Protein AF-A0A535HDV4-F1 (afdb_monomer_lite)

Secondary structure (DSSP, 8-state):
---------------------------------S------TT-S---TT--SSPPPHHHHHHHHHT-PPPPPP-EE-TTT--EE-TTS--TTT-EETTEE-S---------

Radius of gyration: 36.25 Å; chains: 1; bounding box: 89×73×65 Å

pLDDT: mean 71.4, std 19.45, range [38.97, 97.19]

Foldseek 3Di:
DDDDDDDDDDDDDDDDDDDDDDDDDDDDDPDDDPDDPVPPPPDDPPPPPDDPDDDDPVVVCVVCVPVDDDDADWDQDPPPRDTDHPPDQDPVQCDDPRDRNDPPDPPDDDD

Sequence (111 aa):
MSAPANGQRRVGSALATRKATKTATCHVGSIIPPARIIETPYEENALAGQPKKRIPRAAQGERRSHLALRAMNLVPCPQCKNPKPPHQACPHCGMFRGRQVIPIKATRTPA

Structure (mmCIF, N/CA/C/O backbone):
data_AF-A0A535HDV4-F1
#
_entry.id   AF-A0A535HDV4-F1
#
loop_
_atom_site.group_PDB
_atom_site.id
_atom_site.type_symbol
_atom_site.label_atom_id
_atom_site.label_alt_id
_atom_site.label_comp_id
_atom_site.label_asym_id
_atom_site.label_entity_id
_atom_site.label_seq_id
_atom_site.pdbx_PDB_ins_code
_atom_site.Cartn_x
_atom_site.Cartn_y
_atom_site.Cartn_z
_atom_site.occupancy
_atom_site.B_iso_or_equiv
_atom_site.auth_seq_id
_atom_site.auth_comp_id
_atom_site.auth_asym_id
_atom_site.auth_atom_id
_atom_site.pdbx_PDB_model_num
ATOM 1 N N . MET A 1 1 ? 15.385 -30.144 -15.151 1.00 53.88 1 MET A N 1
ATOM 2 C CA . MET A 1 1 ? 16.687 -30.197 -15.845 1.00 53.88 1 MET A CA 1
ATOM 3 C C . MET A 1 1 ? 16.483 -29.704 -17.271 1.00 53.88 1 MET A C 1
ATOM 5 O O . MET A 1 1 ? 16.057 -30.495 -18.095 1.00 53.88 1 MET A O 1
ATOM 9 N N . SER A 1 2 ? 16.725 -28.416 -17.540 1.00 50.06 2 SER A N 1
ATOM 10 C CA . SER A 1 2 ? 16.756 -27.845 -18.900 1.00 50.06 2 SER A CA 1
ATOM 11 C C . SER A 1 2 ? 17.744 -26.675 -18.900 1.00 50.06 2 SER A C 1
ATOM 13 O O . SER A 1 2 ? 17.624 -25.770 -18.078 1.00 50.06 2 SER A O 1
ATOM 15 N N . ALA A 1 3 ? 18.771 -26.763 -19.743 1.00 55.56 3 ALA A N 1
ATOM 16 C CA . ALA A 1 3 ? 19.976 -25.932 -19.733 1.00 55.56 3 ALA A CA 1
ATOM 17 C C . ALA A 1 3 ? 19.767 -24.489 -20.255 1.00 55.56 3 ALA A C 1
ATOM 19 O O . ALA A 1 3 ? 18.878 -24.266 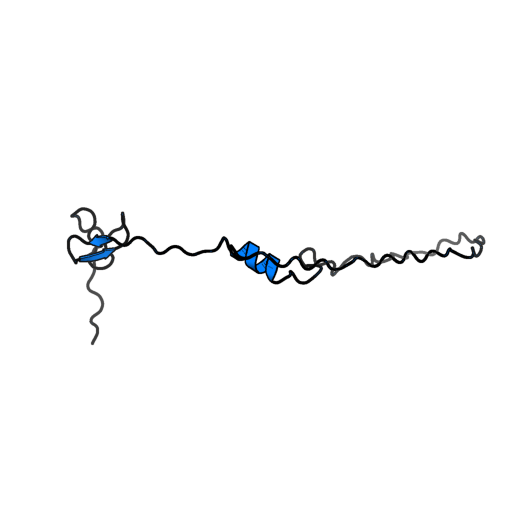-21.078 1.00 55.56 3 ALA A O 1
ATOM 20 N N . PRO A 1 4 ? 20.614 -23.514 -19.858 1.00 52.66 4 PRO A N 1
ATOM 21 C CA . PRO A 1 4 ? 20.658 -22.187 -20.469 1.00 52.66 4 PRO A CA 1
ATOM 22 C C . PRO A 1 4 ? 21.541 -22.161 -21.731 1.00 52.66 4 PRO A C 1
ATOM 24 O O . PRO A 1 4 ? 22.708 -22.554 -21.705 1.00 52.66 4 PRO A O 1
ATOM 27 N N . ALA A 1 5 ? 21.002 -21.641 -22.837 1.00 55.72 5 ALA A N 1
ATOM 28 C CA . ALA A 1 5 ? 21.756 -21.395 -24.063 1.00 55.72 5 ALA A CA 1
ATOM 29 C C . ALA A 1 5 ? 22.651 -20.148 -23.914 1.00 55.72 5 ALA A C 1
ATOM 31 O O . ALA A 1 5 ? 22.187 -19.008 -23.893 1.00 55.72 5 ALA A O 1
ATOM 32 N N . ASN A 1 6 ? 23.953 -20.401 -23.808 1.00 58.62 6 ASN A N 1
ATOM 33 C CA . ASN A 1 6 ? 25.044 -19.434 -23.844 1.00 58.62 6 ASN A CA 1
ATOM 34 C C . ASN A 1 6 ? 25.248 -18.914 -25.281 1.00 58.62 6 ASN A C 1
ATOM 36 O O . ASN A 1 6 ? 25.602 -19.678 -26.175 1.00 58.62 6 ASN A O 1
ATOM 40 N N . GLY A 1 7 ? 25.028 -17.616 -25.504 1.00 43.78 7 GLY A N 1
ATOM 41 C CA . GLY A 1 7 ? 25.205 -16.946 -26.796 1.00 43.78 7 GLY A CA 1
ATOM 42 C C . GLY A 1 7 ? 26.396 -15.992 -26.786 1.00 43.78 7 GLY A C 1
ATOM 43 O O . GLY A 1 7 ? 26.222 -14.775 -26.733 1.00 43.78 7 GLY A O 1
ATOM 44 N N . GLN A 1 8 ? 27.605 -16.548 -26.837 1.00 58.16 8 GLN A N 1
ATOM 45 C CA . GLN A 1 8 ? 28.859 -15.813 -27.009 1.00 58.16 8 GLN A CA 1
ATOM 46 C C . GLN A 1 8 ? 28.838 -15.012 -28.324 1.00 58.16 8 GLN A C 1
ATOM 48 O O . GLN A 1 8 ? 28.702 -15.593 -29.403 1.00 58.16 8 GLN A O 1
ATOM 53 N N . ARG A 1 9 ? 29.026 -13.684 -28.270 1.00 49.47 9 ARG A N 1
ATOM 54 C CA . ARG A 1 9 ? 29.321 -12.872 -29.465 1.00 49.47 9 ARG A CA 1
ATOM 55 C C . ARG A 1 9 ? 30.733 -12.295 -29.396 1.00 49.47 9 ARG A C 1
ATOM 57 O O . ARG A 1 9 ? 31.106 -11.615 -28.448 1.00 49.47 9 ARG A O 1
ATOM 64 N N . ARG A 1 10 ? 31.489 -12.656 -30.431 1.00 49.94 10 ARG A N 1
ATOM 65 C CA . ARG A 1 10 ? 32.926 -12.489 -30.651 1.00 49.94 10 ARG A CA 1
ATOM 66 C C . ARG A 1 10 ? 33.317 -11.010 -30.752 1.00 49.94 10 ARG A C 1
ATOM 68 O O . ARG A 1 10 ? 32.665 -10.251 -31.464 1.00 49.94 10 ARG A O 1
ATOM 75 N N . VAL A 1 11 ? 34.405 -10.629 -30.087 1.00 47.38 11 VAL A N 1
ATOM 76 C CA . VAL A 1 11 ? 35.087 -9.343 -30.286 1.00 47.38 11 VAL A CA 1
ATOM 77 C C . VAL A 1 11 ? 35.968 -9.433 -31.534 1.00 47.38 11 VAL A C 1
ATOM 79 O O . VAL A 1 11 ? 36.884 -10.247 -31.598 1.00 47.38 11 VAL A O 1
ATOM 82 N N . GLY A 1 12 ? 35.663 -8.626 -32.548 1.00 42.97 12 GLY A N 1
ATOM 83 C CA . GLY A 1 12 ? 36.524 -8.434 -33.712 1.00 42.97 12 GLY A CA 1
ATOM 84 C C . GLY A 1 12 ? 37.563 -7.361 -33.410 1.00 42.97 12 GLY A C 1
ATOM 85 O O . GLY A 1 12 ? 37.232 -6.182 -33.320 1.00 42.97 12 GLY A O 1
ATOM 86 N N . SER A 1 13 ? 38.809 -7.785 -33.229 1.00 54.28 13 SER A N 1
ATOM 87 C CA . SER A 1 13 ? 39.998 -6.945 -33.138 1.00 54.28 13 SER A CA 1
ATOM 88 C C . SER A 1 13 ? 40.408 -6.437 -34.521 1.00 54.28 13 SER A C 1
ATOM 90 O O . SER A 1 13 ? 40.718 -7.241 -35.399 1.00 54.28 13 SER A O 1
ATOM 92 N N . ALA A 1 14 ? 40.506 -5.123 -34.698 1.00 50.59 14 ALA A N 1
ATOM 93 C CA . ALA A 1 14 ? 41.284 -4.538 -35.784 1.00 50.59 14 ALA A CA 1
ATOM 94 C C . ALA A 1 14 ? 42.026 -3.303 -35.261 1.00 50.59 14 ALA A C 1
ATOM 96 O O . ALA A 1 14 ? 41.518 -2.184 -35.274 1.00 50.59 14 ALA A O 1
ATOM 97 N N . LEU A 1 15 ? 43.243 -3.537 -34.765 1.00 53.66 15 LEU A N 1
ATOM 98 C CA . LEU A 1 15 ? 44.270 -2.507 -34.658 1.00 53.66 15 LEU A CA 1
ATOM 99 C C . LEU A 1 15 ? 44.643 -2.087 -36.087 1.00 53.66 15 LEU A C 1
ATOM 101 O O . LEU A 1 15 ? 45.274 -2.855 -36.808 1.00 53.66 15 LEU A O 1
ATOM 105 N N . ALA A 1 16 ? 44.290 -0.868 -36.483 1.00 52.22 16 ALA A N 1
ATOM 106 C CA . ALA A 1 16 ? 44.886 -0.213 -37.640 1.00 52.22 16 ALA A CA 1
ATOM 107 C C . ALA A 1 16 ? 45.726 0.967 -37.147 1.00 52.22 16 ALA A C 1
ATOM 109 O O . ALA A 1 16 ? 45.235 2.053 -36.853 1.00 52.22 16 ALA A O 1
ATOM 110 N N . THR A 1 17 ? 47.021 0.704 -37.014 1.00 53.03 17 THR A N 1
ATOM 111 C CA . THR A 1 17 ? 48.078 1.701 -36.868 1.00 53.03 17 THR A CA 1
ATOM 112 C C . THR A 1 17 ? 48.331 2.395 -38.209 1.00 53.03 17 THR A C 1
ATOM 114 O O . THR A 1 17 ? 48.274 1.746 -39.255 1.00 53.03 17 THR A O 1
ATOM 117 N N . ARG A 1 18 ? 48.652 3.699 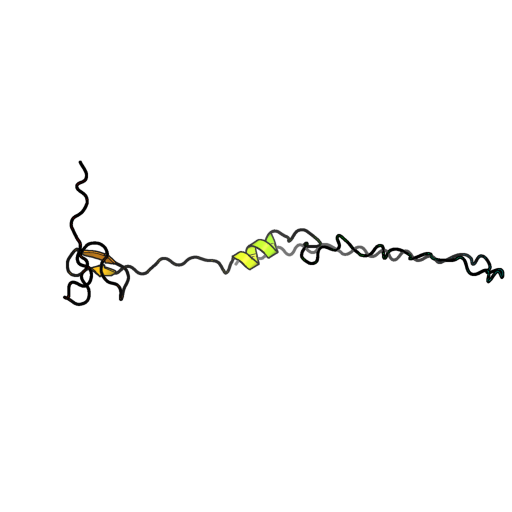-38.160 1.00 54.81 18 ARG A N 1
ATOM 118 C CA . ARG A 1 18 ? 49.632 4.445 -38.994 1.00 54.81 18 ARG A CA 1
ATOM 119 C C . ARG A 1 18 ? 49.430 5.949 -38.738 1.00 54.81 18 ARG A C 1
ATOM 121 O O . ARG A 1 18 ? 48.436 6.525 -39.144 1.00 54.81 18 ARG A O 1
ATOM 128 N N . LYS A 1 19 ? 50.178 6.510 -37.786 1.00 42.94 19 LYS A N 1
ATOM 129 C CA . LYS A 1 19 ? 51.436 7.268 -37.961 1.00 42.94 19 LYS A CA 1
ATOM 130 C C . LYS A 1 19 ? 51.262 8.645 -38.616 1.00 42.94 19 LYS A C 1
ATOM 132 O O . LYS A 1 19 ? 50.942 8.768 -39.789 1.00 42.94 19 LYS A O 1
ATOM 137 N N . ALA A 1 20 ? 51.578 9.638 -37.788 1.00 52.66 20 ALA A N 1
ATOM 138 C CA . ALA A 1 20 ? 51.818 11.038 -38.073 1.00 52.66 20 ALA A CA 1
ATOM 139 C C . ALA A 1 20 ? 52.742 11.285 -39.272 1.00 52.66 20 ALA A C 1
ATOM 141 O O . ALA A 1 20 ? 53.761 10.610 -39.434 1.00 52.66 20 ALA A O 1
ATOM 142 N N . THR A 1 21 ? 52.457 12.357 -40.009 1.00 51.41 21 THR A N 1
ATOM 143 C CA . THR A 1 21 ? 53.450 13.034 -40.839 1.00 51.41 21 THR A CA 1
ATOM 144 C C . THR A 1 21 ? 53.339 14.548 -40.687 1.00 51.41 21 THR A C 1
ATOM 146 O O . THR A 1 21 ? 52.350 15.140 -41.103 1.00 51.41 21 THR A O 1
ATOM 149 N N . LYS A 1 22 ? 54.446 15.116 -40.193 1.00 43.00 22 LYS A N 1
ATOM 150 C CA . LYS A 1 22 ? 55.057 16.392 -40.599 1.00 43.00 22 LYS A CA 1
ATOM 151 C C . LYS A 1 22 ? 54.542 17.685 -39.950 1.00 43.00 22 LYS A C 1
ATOM 153 O O . LYS A 1 22 ? 53.640 18.355 -40.427 1.00 43.00 22 LYS A O 1
ATOM 158 N N . THR A 1 23 ? 55.249 18.040 -38.876 1.00 51.47 23 THR A N 1
ATOM 159 C CA . THR A 1 23 ? 55.956 19.321 -38.683 1.00 51.47 23 THR A CA 1
ATOM 160 C C . THR A 1 23 ? 55.820 20.358 -39.806 1.00 51.47 23 THR A C 1
ATOM 162 O O . THR A 1 23 ? 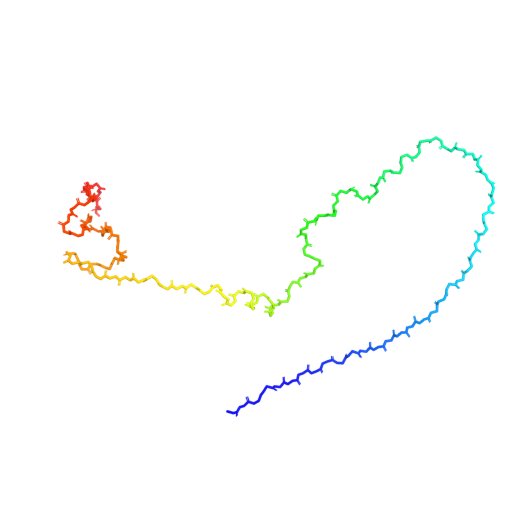56.345 20.151 -40.900 1.00 51.47 23 THR A O 1
ATOM 165 N N . ALA A 1 24 ? 55.266 21.521 -39.467 1.00 47.38 24 ALA A N 1
ATOM 166 C CA . ALA A 1 24 ? 55.521 22.782 -40.154 1.00 47.38 24 ALA A CA 1
ATOM 167 C C . ALA A 1 24 ? 55.858 23.850 -39.096 1.00 47.38 24 ALA A C 1
ATOM 169 O O . ALA A 1 24 ? 54.983 24.443 -38.477 1.00 47.38 24 ALA A O 1
ATOM 170 N N . THR A 1 25 ? 57.163 23.961 -38.832 1.00 51.81 25 THR A N 1
ATOM 171 C CA . THR A 1 25 ? 57.930 25.209 -38.649 1.00 51.81 25 THR A CA 1
ATOM 172 C C . THR A 1 25 ? 57.281 26.369 -37.888 1.00 51.81 25 THR A C 1
ATOM 174 O O . THR A 1 25 ? 56.488 27.138 -38.426 1.00 51.81 25 THR A O 1
ATOM 177 N N . CYS A 1 26 ? 57.774 26.567 -36.663 1.00 45.69 26 CYS A N 1
ATOM 178 C CA . CYS A 1 26 ? 57.756 27.833 -35.942 1.00 45.69 26 CYS A CA 1
ATOM 179 C C . CYS A 1 26 ? 58.638 28.864 -36.667 1.00 45.69 26 CYS A C 1
ATOM 181 O O . CYS A 1 26 ? 59.824 28.601 -36.856 1.00 45.69 26 CYS A O 1
ATOM 183 N N . HIS A 1 27 ? 58.114 30.056 -36.960 1.00 38.97 27 HIS A N 1
ATOM 184 C CA . HIS A 1 27 ? 58.939 31.241 -37.202 1.00 38.97 27 HIS A CA 1
ATOM 185 C C . HIS A 1 27 ? 58.393 32.446 -36.429 1.00 38.97 27 HIS A C 1
ATOM 187 O O . HIS A 1 27 ? 57.364 33.016 -36.765 1.00 38.97 27 HIS A O 1
ATOM 193 N N . VAL A 1 28 ? 59.105 32.734 -35.337 1.00 50.28 28 VAL A N 1
ATOM 194 C CA . VAL A 1 28 ? 59.519 34.048 -34.821 1.00 50.28 28 VAL A CA 1
ATOM 195 C C . VAL A 1 28 ? 58.569 35.219 -35.090 1.00 50.28 28 VAL A C 1
ATOM 197 O O . VAL A 1 28 ? 58.490 35.743 -36.195 1.00 50.28 28 VAL A O 1
ATOM 200 N N . GLY A 1 29 ? 57.928 35.696 -34.027 1.00 40.25 29 GLY A N 1
ATOM 201 C CA . GLY A 1 29 ? 57.102 36.894 -34.083 1.00 40.25 29 GLY A CA 1
ATOM 202 C C . GLY A 1 29 ? 56.364 37.131 -32.780 1.00 40.25 29 GLY A C 1
ATOM 203 O O . GLY A 1 29 ? 55.140 37.101 -32.739 1.00 40.25 29 GLY A O 1
ATOM 204 N N . SER A 1 30 ? 57.111 37.336 -31.698 1.00 52.66 30 SER A N 1
ATOM 205 C CA . SER A 1 30 ? 56.61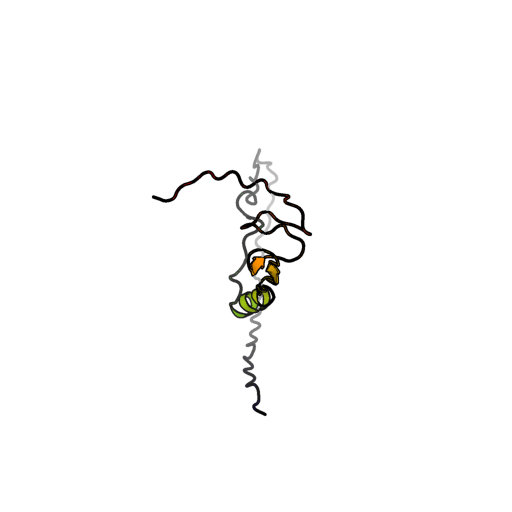1 37.963 -30.478 1.00 52.66 30 SER A CA 1
ATOM 206 C C . SER A 1 30 ? 56.201 39.405 -30.786 1.00 52.66 30 SER A C 1
ATOM 208 O O . SER A 1 30 ? 56.976 40.340 -30.610 1.00 52.66 30 SER A O 1
ATOM 210 N N . ILE A 1 31 ? 54.973 39.568 -31.266 1.00 49.38 31 ILE A N 1
ATOM 211 C CA . ILE A 1 31 ? 54.218 40.814 -31.209 1.00 49.38 31 ILE A CA 1
ATOM 212 C C . ILE A 1 31 ? 52.995 40.466 -30.382 1.00 49.38 31 ILE A C 1
ATOM 214 O O . ILE A 1 31 ? 52.148 39.705 -30.830 1.00 49.38 31 ILE A O 1
ATOM 218 N N . ILE A 1 32 ? 52.965 40.960 -29.149 1.00 48.41 32 ILE A N 1
ATOM 219 C CA . ILE A 1 32 ? 51.865 40.821 -28.195 1.00 48.41 32 ILE A CA 1
ATOM 220 C C . ILE A 1 32 ? 50.594 41.387 -28.856 1.00 48.41 32 ILE A C 1
ATOM 222 O O . ILE A 1 32 ? 50.521 42.606 -29.027 1.00 48.41 32 ILE A O 1
ATOM 226 N N . PRO A 1 33 ? 49.590 40.575 -29.244 1.00 48.75 33 PRO A N 1
ATOM 227 C CA . PRO A 1 33 ? 48.285 41.118 -29.577 1.00 48.75 33 PRO A CA 1
ATOM 228 C C . PRO A 1 33 ? 47.514 41.380 -28.267 1.00 48.75 33 PRO A C 1
ATOM 230 O O . PRO A 1 33 ? 47.477 40.508 -27.392 1.00 48.75 33 PRO A O 1
ATOM 233 N N . PRO A 1 34 ? 46.907 42.567 -28.099 1.00 52.09 34 PRO A N 1
ATOM 234 C CA . PRO A 1 34 ? 46.148 42.907 -26.905 1.00 52.09 34 PRO A CA 1
ATOM 235 C C . PRO A 1 34 ? 44.859 42.082 -26.842 1.00 52.09 34 PRO A C 1
ATOM 237 O O . PRO A 1 34 ? 44.186 41.889 -27.852 1.00 52.09 34 PRO A O 1
ATOM 240 N N . ALA A 1 35 ? 44.524 41.621 -25.635 1.00 52.59 35 ALA A N 1
ATOM 241 C CA . ALA A 1 35 ? 43.199 41.143 -25.247 1.00 52.59 35 ALA A CA 1
ATOM 242 C C . ALA A 1 35 ? 42.517 40.182 -26.243 1.00 52.59 35 ALA A C 1
ATOM 244 O O . ALA A 1 35 ? 41.498 40.497 -26.851 1.00 52.59 35 ALA A O 1
ATOM 245 N N . ARG A 1 36 ? 43.013 38.945 -26.326 1.00 47.09 36 ARG A N 1
ATOM 246 C CA . ARG A 1 36 ? 42.116 37.805 -26.546 1.00 47.09 36 ARG A CA 1
ATOM 247 C C . ARG A 1 36 ? 41.940 37.092 -25.222 1.00 47.09 36 ARG A C 1
ATOM 249 O O . ARG A 1 36 ? 42.667 36.162 -24.890 1.00 47.09 36 ARG A O 1
ATOM 256 N N . ILE A 1 37 ? 40.948 37.568 -24.478 1.00 51.38 37 ILE A N 1
ATOM 257 C CA . ILE A 1 37 ? 40.116 36.687 -23.671 1.00 51.38 37 ILE A CA 1
ATOM 258 C C . ILE A 1 37 ? 39.651 35.619 -24.662 1.00 51.38 37 ILE A C 1
ATOM 260 O O . ILE A 1 37 ? 38.789 35.867 -25.499 1.00 51.38 37 ILE A O 1
ATOM 264 N N . ILE A 1 38 ? 40.330 34.475 -24.678 1.00 48.88 38 ILE A N 1
ATOM 265 C CA . ILE A 1 38 ? 39.738 33.274 -25.239 1.00 48.88 38 ILE A CA 1
ATOM 266 C C . ILE A 1 38 ? 38.668 32.953 -24.211 1.00 48.88 38 ILE A C 1
ATOM 268 O O . ILE A 1 38 ? 38.970 32.411 -23.148 1.00 48.88 38 ILE A O 1
ATOM 272 N N . GLU A 1 39 ? 37.459 33.436 -24.485 1.00 56.59 39 GLU A N 1
ATOM 273 C CA . GLU A 1 39 ? 36.230 32.968 -23.869 1.00 56.59 39 GLU A CA 1
ATOM 274 C C . GLU A 1 39 ? 36.371 31.459 -23.756 1.00 56.59 39 GLU A C 1
ATOM 276 O O . GLU A 1 39 ? 36.552 30.761 -24.754 1.00 56.59 39 GLU A O 1
ATOM 281 N N . THR A 1 40 ? 36.443 30.978 -22.524 1.00 53.47 40 THR A N 1
ATOM 282 C CA . THR A 1 40 ? 36.466 29.563 -22.203 1.00 53.47 40 THR A CA 1
ATOM 283 C C . THR A 1 40 ? 35.337 28.896 -22.988 1.00 53.47 40 THR A C 1
ATOM 285 O O . THR A 1 40 ? 34.183 29.079 -22.603 1.00 53.47 40 THR A O 1
ATOM 288 N N . PRO A 1 41 ? 35.582 28.082 -24.036 1.00 61.75 41 PRO A N 1
ATOM 289 C CA . PRO A 1 41 ? 34.486 27.411 -24.731 1.00 61.75 41 PRO A CA 1
ATOM 290 C C . PRO A 1 41 ? 34.027 26.181 -23.928 1.00 61.75 41 PRO A C 1
ATOM 292 O O . PRO A 1 41 ? 33.581 25.181 -24.483 1.00 61.75 41 PRO A O 1
ATOM 295 N N . TYR A 1 42 ? 34.189 26.228 -22.604 1.00 63.69 42 TYR A N 1
ATOM 296 C CA . TYR A 1 42 ? 33.811 25.178 -21.674 1.00 63.69 42 TYR A CA 1
ATOM 297 C C . TYR A 1 42 ? 32.921 25.707 -20.541 1.00 63.69 42 TYR A C 1
ATOM 299 O O . TYR A 1 42 ? 32.912 25.174 -19.443 1.00 63.69 42 TYR A O 1
ATOM 307 N N . GLU A 1 43 ? 32.127 26.732 -20.813 1.00 63.50 43 GLU A N 1
ATOM 308 C CA . GLU A 1 43 ? 30.870 26.9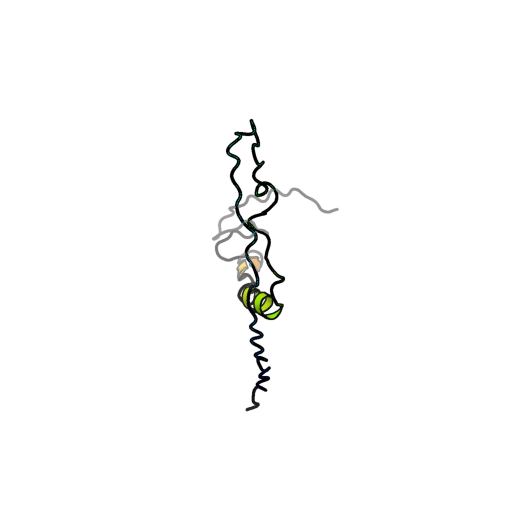74 -20.110 1.00 63.50 43 GLU A CA 1
ATOM 309 C C . GLU A 1 43 ? 29.859 27.206 -21.234 1.00 63.50 43 GLU A C 1
ATOM 311 O O . GLU A 1 43 ? 30.082 28.035 -22.100 1.00 63.50 43 GLU A O 1
ATOM 316 N N . GLU A 1 44 ? 28.852 26.365 -21.454 1.00 64.19 44 GLU A N 1
ATOM 317 C CA . GLU A 1 44 ? 27.633 26.497 -20.660 1.00 64.19 44 GLU A CA 1
ATOM 318 C C . GLU A 1 44 ? 26.640 25.330 -20.801 1.00 64.19 44 GLU A C 1
ATOM 320 O O . GLU A 1 44 ? 25.498 25.489 -20.407 1.00 64.19 44 GLU A O 1
ATOM 325 N N . ASN A 1 45 ? 27.007 24.146 -21.319 1.00 63.94 45 ASN A N 1
ATOM 326 C CA . ASN A 1 45 ? 26.073 22.997 -21.329 1.00 63.94 45 ASN A CA 1
ATOM 327 C C . ASN A 1 45 ? 26.733 21.607 -21.216 1.00 63.94 45 ASN A C 1
ATOM 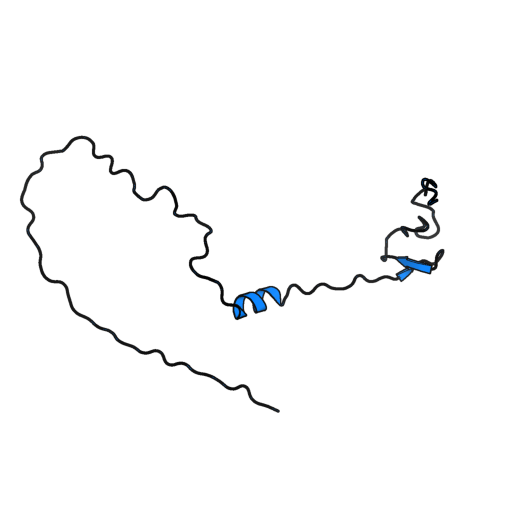329 O O . ASN A 1 45 ? 26.221 20.613 -21.737 1.00 63.94 45 ASN A O 1
ATOM 333 N N . ALA A 1 46 ? 27.830 21.480 -20.464 1.00 57.47 46 ALA A N 1
ATOM 334 C CA . ALA A 1 46 ? 28.234 20.180 -19.916 1.00 57.47 46 ALA A CA 1
ATOM 335 C C . ALA A 1 46 ? 27.393 19.881 -18.664 1.00 57.47 46 ALA A C 1
ATOM 337 O O . ALA A 1 46 ? 27.872 19.870 -17.534 1.00 57.47 46 ALA A O 1
ATOM 338 N N . LEU A 1 47 ? 26.099 19.681 -18.914 1.00 62.50 47 LEU A N 1
ATOM 339 C CA . LEU A 1 47 ? 25.035 19.312 -17.990 1.00 62.50 47 LEU A CA 1
ATOM 340 C C . LEU A 1 47 ? 25.422 18.044 -17.205 1.00 62.50 47 LEU A C 1
ATOM 342 O O . LEU A 1 47 ? 25.162 16.911 -17.626 1.00 62.50 47 LEU A O 1
ATOM 346 N N . ALA A 1 48 ? 26.102 18.237 -16.074 1.00 69.19 48 ALA A N 1
ATOM 347 C CA . ALA A 1 48 ? 26.474 17.190 -15.136 1.00 69.19 48 ALA A CA 1
ATOM 348 C C . ALA A 1 48 ? 25.194 16.562 -14.567 1.00 69.19 48 ALA A C 1
ATOM 350 O O . ALA A 1 48 ? 24.533 17.112 -13.693 1.00 69.19 48 ALA A O 1
ATOM 351 N N . GLY A 1 49 ? 24.814 15.420 -15.133 1.00 79.56 49 GLY A N 1
ATOM 352 C CA . GLY A 1 49 ? 23.571 14.724 -14.804 1.00 79.56 49 GLY A CA 1
ATOM 353 C C . GLY A 1 49 ? 22.945 13.998 -15.991 1.00 79.56 49 GLY A C 1
ATOM 354 O O . GLY A 1 49 ? 22.108 13.117 -15.788 1.00 79.56 49 GLY A O 1
ATOM 355 N N . GLN A 1 50 ? 23.369 14.294 -17.226 1.00 85.25 50 GLN A N 1
ATOM 356 C CA . GLN A 1 50 ? 22.805 13.619 -18.389 1.00 85.25 50 GLN A CA 1
ATOM 357 C C . GLN A 1 50 ? 23.454 12.240 -18.612 1.00 85.25 50 GLN A C 1
ATOM 359 O O . GLN A 1 50 ? 24.679 12.135 -18.737 1.00 85.25 50 GLN A O 1
ATOM 364 N N . PRO A 1 51 ? 22.669 11.149 -18.701 1.00 87.25 51 PRO A N 1
ATOM 365 C CA . PRO A 1 51 ? 23.222 9.834 -18.986 1.00 87.25 51 PRO A CA 1
ATOM 366 C C . PRO A 1 51 ? 23.887 9.832 -20.365 1.00 87.25 51 PRO A C 1
ATOM 368 O O . PRO A 1 51 ? 23.244 10.092 -21.379 1.00 87.25 51 PRO A O 1
ATOM 371 N N . LYS A 1 52 ? 25.173 9.461 -20.416 1.00 89.12 52 LYS A N 1
ATOM 372 C CA . LYS A 1 52 ? 25.957 9.399 -21.664 1.00 89.12 52 LYS A CA 1
ATOM 373 C C . LYS A 1 52 ? 25.327 8.500 -22.736 1.00 89.12 52 LYS A C 1
ATOM 375 O O . LYS A 1 52 ? 25.556 8.698 -23.925 1.00 89.12 52 LYS A O 1
ATOM 380 N N . LYS A 1 53 ? 24.586 7.474 -22.315 1.00 90.19 53 LYS A N 1
ATOM 381 C CA . LYS A 1 53 ? 23.923 6.495 -23.180 1.00 90.19 53 LYS A CA 1
ATOM 382 C C . LYS A 1 53 ? 22.677 5.936 -22.505 1.00 90.19 53 LYS A C 1
ATOM 384 O O . LYS A 1 53 ? 22.576 5.903 -21.278 1.00 90.19 53 LYS A O 1
ATOM 389 N N . ARG A 1 54 ? 21.740 5.451 -23.321 1.00 92.56 54 ARG A N 1
ATOM 390 C CA . ARG A 1 54 ? 20.534 4.768 -22.846 1.00 92.56 54 ARG A CA 1
ATOM 391 C C . ARG A 1 54 ? 20.908 3.526 -22.035 1.00 92.56 54 ARG A C 1
ATOM 393 O O . ARG A 1 54 ? 21.715 2.708 -22.469 1.00 92.56 54 ARG A O 1
ATOM 400 N N . ILE A 1 55 ? 20.262 3.360 -20.885 1.00 93.81 55 ILE A N 1
ATOM 401 C CA . ILE A 1 55 ? 20.445 2.183 -20.034 1.00 93.81 55 ILE A CA 1
ATOM 402 C C . ILE A 1 55 ? 19.715 0.982 -20.669 1.00 93.81 55 ILE A C 1
ATOM 404 O O . ILE A 1 55 ? 18.556 1.134 -21.076 1.00 93.81 55 ILE A O 1
ATOM 408 N N . PRO A 1 56 ? 20.348 -0.203 -20.778 1.00 96.25 56 PRO A N 1
ATOM 409 C CA . PRO A 1 56 ? 19.711 -1.380 -21.361 1.00 96.25 56 PRO A CA 1
ATOM 410 C C . PRO A 1 56 ? 18.505 -1.850 -20.540 1.00 96.25 56 PRO A C 1
ATOM 412 O O . PRO A 1 56 ? 18.452 -1.686 -19.319 1.00 96.25 56 PRO A O 1
ATOM 415 N N . ARG A 1 57 ? 17.537 -2.485 -21.215 1.00 96.50 57 ARG A N 1
ATOM 416 C CA . ARG A 1 57 ? 16.308 -2.992 -20.579 1.00 96.50 57 ARG A CA 1
ATOM 417 C C . ARG A 1 57 ? 16.593 -4.012 -19.474 1.00 96.50 57 ARG A C 1
ATOM 419 O O . ARG A 1 57 ? 15.946 -3.937 -18.438 1.00 96.50 57 ARG A O 1
ATOM 426 N N . ALA A 1 58 ? 17.596 -4.876 -19.656 1.00 97.19 58 ALA A N 1
ATOM 427 C CA . ALA A 1 58 ? 18.026 -5.842 -18.641 1.00 97.19 58 ALA A CA 1
ATOM 428 C C . ALA A 1 58 ? 18.459 -5.152 -17.333 1.00 97.19 58 ALA A C 1
ATOM 430 O O . ALA A 1 58 ? 17.875 -5.412 -16.288 1.00 97.19 58 ALA A O 1
ATOM 431 N N . ALA A 1 59 ? 19.370 -4.172 -17.405 1.00 96.62 59 ALA A N 1
ATOM 432 C CA . ALA A 1 59 ? 19.827 -3.418 -16.230 1.00 96.62 59 ALA A CA 1
ATOM 433 C C . ALA A 1 59 ? 18.724 -2.540 -15.606 1.00 96.62 59 ALA A C 1
ATOM 435 O O . ALA A 1 59 ? 18.736 -2.241 -14.414 1.00 96.62 59 ALA A O 1
ATOM 436 N N . GLN A 1 60 ? 17.751 -2.077 -16.396 1.00 96.44 60 GLN A N 1
ATOM 437 C CA . GLN A 1 60 ? 16.564 -1.412 -15.853 1.00 96.44 60 GLN A CA 1
ATOM 438 C C . GLN A 1 60 ? 15.667 -2.395 -15.085 1.00 96.44 60 GLN A C 1
ATOM 440 O O . GLN A 1 60 ? 15.173 -2.035 -14.019 1.00 96.44 60 GLN A O 1
ATOM 445 N N . GLY A 1 61 ? 15.455 -3.599 -15.623 1.00 96.88 61 GLY A N 1
ATOM 446 C CA . GLY A 1 61 ? 14.652 -4.651 -15.000 1.00 96.88 61 GLY A CA 1
ATOM 447 C C . GLY A 1 61 ? 15.264 -5.145 -13.694 1.00 96.88 61 GLY A C 1
ATOM 448 O O . GLY A 1 61 ? 14.582 -5.159 -12.677 1.00 96.88 61 GLY A O 1
ATOM 449 N N . GLU A 1 62 ? 16.564 -5.435 -13.696 1.00 96.75 62 GLU A N 1
ATOM 450 C CA . GLU A 1 62 ? 17.309 -5.865 -12.508 1.00 96.75 62 GLU A CA 1
ATOM 451 C C . GLU A 1 62 ? 17.223 -4.829 -11.382 1.00 96.75 62 GLU A C 1
ATOM 453 O O . GLU A 1 62 ? 16.817 -5.156 -10.270 1.00 96.75 62 GLU A O 1
ATOM 458 N N . ARG A 1 63 ? 17.449 -3.544 -11.688 1.00 95.69 63 ARG A N 1
ATOM 459 C CA . ARG A 1 63 ? 17.299 -2.467 -10.694 1.00 95.69 63 ARG A CA 1
ATOM 460 C C . ARG A 1 63 ? 15.878 -2.344 -10.140 1.00 95.69 63 ARG A C 1
ATOM 462 O O . ARG A 1 63 ? 15.710 -1.973 -8.985 1.00 95.69 63 ARG A O 1
ATOM 469 N N . ARG A 1 64 ? 14.851 -2.635 -10.946 1.00 96.75 64 ARG A N 1
ATOM 470 C CA . ARG A 1 64 ? 13.443 -2.594 -10.513 1.00 96.75 64 ARG A CA 1
ATOM 471 C C . ARG A 1 64 ? 12.983 -3.873 -9.814 1.00 96.75 64 ARG A C 1
ATOM 473 O O . ARG A 1 64 ? 11.932 -3.839 -9.185 1.00 96.75 64 ARG A O 1
ATOM 480 N N . SER A 1 65 ? 13.741 -4.966 -9.892 1.00 95.56 65 SER A N 1
ATOM 481 C CA . SER A 1 65 ? 13.353 -6.263 -9.321 1.00 95.56 65 SER A CA 1
ATOM 482 C C . SER A 1 65 ? 13.149 -6.212 -7.802 1.00 95.56 65 SER A C 1
ATOM 484 O O . SER A 1 65 ? 12.294 -6.909 -7.264 1.00 95.56 65 SER A O 1
ATOM 486 N N . HIS A 1 66 ? 13.867 -5.320 -7.119 1.00 95.12 66 HIS A N 1
ATOM 487 C CA . HIS A 1 66 ? 13.750 -5.119 -5.676 1.00 95.12 66 HIS A CA 1
ATOM 488 C C . HIS A 1 66 ? 12.541 -4.260 -5.262 1.00 95.12 66 HIS A C 1
ATOM 490 O O . HIS A 1 66 ? 12.199 -4.227 -4.084 1.00 95.12 66 HIS A O 1
ATOM 496 N N . LEU A 1 67 ? 11.873 -3.573 -6.199 1.00 95.12 67 LEU A N 1
ATOM 497 C CA . LEU A 1 67 ? 10.776 -2.633 -5.921 1.00 95.12 67 LEU A CA 1
ATOM 498 C C . LEU A 1 67 ? 9.401 -3.324 -5.845 1.00 95.12 67 LEU A C 1
ATOM 500 O O . LEU A 1 67 ? 8.401 -2.796 -6.331 1.00 95.12 67 LEU A O 1
ATOM 504 N N . ALA A 1 68 ? 9.337 -4.517 -5.256 1.00 94.44 68 ALA A N 1
ATOM 505 C CA . ALA A 1 68 ? 8.081 -5.238 -5.077 1.00 94.44 68 ALA A CA 1
ATOM 506 C C . ALA A 1 68 ? 7.270 -4.648 -3.910 1.00 94.44 68 ALA A C 1
ATOM 508 O O . ALA A 1 68 ? 7.754 -4.568 -2.779 1.00 94.44 68 ALA A O 1
ATOM 509 N N . LEU A 1 69 ? 6.017 -4.266 -4.172 1.00 94.44 69 LEU A N 1
ATOM 510 C CA . LEU A 1 69 ? 5.089 -3.814 -3.134 1.00 94.44 69 LEU A CA 1
ATOM 511 C C . LEU A 1 69 ? 4.549 -5.014 -2.349 1.00 94.44 69 LEU A C 1
ATOM 513 O O . LEU A 1 69 ? 4.201 -6.043 -2.927 1.00 94.44 69 LEU A O 1
ATOM 517 N N . ARG A 1 70 ? 4.452 -4.871 -1.025 1.00 93.69 70 ARG A N 1
ATOM 518 C CA . ARG A 1 70 ? 3.826 -5.863 -0.141 1.00 93.69 70 ARG A CA 1
ATOM 519 C C . ARG A 1 70 ? 2.446 -5.375 0.278 1.00 93.69 70 ARG A C 1
ATOM 521 O O . ARG A 1 70 ? 2.278 -4.197 0.587 1.00 93.69 70 ARG A O 1
ATOM 528 N N . ALA A 1 71 ? 1.475 -6.283 0.308 1.00 92.50 71 ALA A N 1
ATOM 529 C CA . ALA A 1 71 ? 0.149 -5.979 0.828 1.00 92.50 71 ALA A CA 1
ATOM 530 C C . ALA A 1 71 ? 0.214 -5.657 2.331 1.00 92.50 71 ALA A C 1
ATOM 532 O O . ALA A 1 71 ? 1.031 -6.215 3.066 1.00 92.50 71 ALA A O 1
ATOM 533 N N . MET A 1 72 ? -0.656 -4.754 2.784 1.00 90.31 72 MET A N 1
ATOM 534 C CA . MET A 1 72 ? -0.784 -4.429 4.203 1.00 90.31 72 MET A CA 1
ATOM 535 C C . MET A 1 72 ? -1.514 -5.553 4.942 1.00 90.31 72 MET A C 1
ATOM 537 O O . MET A 1 72 ? -2.530 -6.060 4.469 1.00 90.31 72 MET A O 1
ATOM 541 N N . ASN A 1 73 ? -1.034 -5.892 6.139 1.00 91.69 73 ASN A N 1
ATOM 542 C CA . ASN A 1 73 ? -1.722 -6.830 7.020 1.00 91.69 73 ASN A CA 1
ATOM 543 C C . ASN A 1 73 ? -2.962 -6.155 7.614 1.00 91.69 73 ASN A C 1
ATOM 545 O O . ASN A 1 73 ? -2.845 -5.163 8.337 1.00 91.69 73 ASN A O 1
ATOM 549 N N . LEU A 1 74 ? -4.141 -6.700 7.320 1.00 93.12 74 LEU A N 1
ATOM 550 C CA . LEU A 1 74 ? -5.416 -6.222 7.847 1.00 93.12 74 LEU A CA 1
ATOM 551 C C . LEU A 1 74 ? -5.988 -7.252 8.821 1.00 93.12 74 LEU A C 1
ATOM 553 O O . LEU A 1 74 ? -6.029 -8.444 8.533 1.00 93.12 74 LEU A O 1
ATOM 557 N N . VAL A 1 75 ? -6.432 -6.774 9.980 1.00 91.19 75 VAL A N 1
ATOM 558 C CA . VAL A 1 75 ? -7.003 -7.581 11.064 1.00 91.19 75 VAL A CA 1
ATOM 559 C C . VAL A 1 75 ? -8.463 -7.164 11.258 1.00 91.19 75 VAL A C 1
ATOM 561 O O . VAL A 1 75 ? -8.755 -5.965 11.192 1.00 91.19 75 VAL A O 1
ATOM 564 N N . PRO A 1 76 ? -9.398 -8.096 11.509 1.00 90.94 76 PRO A N 1
ATOM 565 C CA . PRO A 1 76 ? -10.782 -7.738 11.795 1.00 90.94 76 PRO A CA 1
ATOM 566 C C . PRO A 1 76 ? -10.896 -6.907 13.081 1.00 90.94 76 PRO A C 1
ATOM 568 O O . PRO A 1 76 ? -10.276 -7.194 14.108 1.00 90.94 76 PRO A O 1
ATOM 571 N N . CYS A 1 77 ? -11.705 -5.849 13.038 1.00 89.81 77 CYS A N 1
ATOM 572 C CA . CYS A 1 77 ? -12.015 -5.039 14.210 1.00 89.81 77 CYS A CA 1
ATOM 573 C C . CYS A 1 77 ? -12.967 -5.789 15.166 1.00 89.81 77 CYS A C 1
ATOM 575 O O . CYS A 1 77 ? -13.998 -6.278 14.711 1.00 89.81 77 CYS A O 1
ATOM 577 N N . PRO A 1 78 ? -12.723 -5.813 16.491 1.00 86.94 78 PRO A N 1
ATOM 578 C CA . PRO A 1 78 ? -13.587 -6.538 17.430 1.00 86.94 78 PRO A CA 1
ATOM 579 C C . PRO A 1 78 ? -15.012 -5.972 17.559 1.00 86.94 78 PRO A C 1
ATOM 581 O O . PRO A 1 78 ? -15.899 -6.683 18.008 1.00 86.94 78 PRO A O 1
ATOM 584 N N . GLN A 1 79 ? -15.240 -4.706 17.194 1.00 87.19 79 GLN A N 1
ATOM 585 C CA . GLN A 1 79 ? -16.543 -4.041 17.349 1.00 87.19 79 GLN A CA 1
ATOM 586 C C . GLN A 1 79 ? -17.371 -4.077 16.058 1.00 87.19 79 GLN A C 1
ATOM 588 O O . GLN A 1 79 ? -18.505 -4.535 16.057 1.00 87.19 79 GLN A O 1
ATOM 593 N N . CYS A 1 80 ? -16.794 -3.625 14.940 1.00 86.56 80 CYS A N 1
ATOM 594 C CA . CYS A 1 80 ? -17.497 -3.516 13.657 1.00 86.56 80 CYS A CA 1
ATOM 595 C C . CYS A 1 80 ? -17.153 -4.623 12.653 1.00 86.56 80 CYS A C 1
ATOM 597 O O . CYS A 1 80 ? -17.739 -4.651 11.581 1.00 86.56 80 CYS A O 1
ATOM 599 N N . LYS A 1 81 ? -16.195 -5.511 12.959 1.00 88.50 81 LYS A N 1
ATOM 600 C CA . LYS A 1 81 ? -15.711 -6.602 12.084 1.00 88.50 81 LYS A CA 1
ATOM 601 C C . LYS A 1 81 ? -15.081 -6.158 10.754 1.00 88.50 81 LYS A C 1
ATOM 603 O O . LYS A 1 81 ? -14.546 -6.996 10.039 1.00 88.50 81 LYS A O 1
ATOM 608 N N . ASN A 1 82 ? -15.023 -4.857 10.469 1.00 89.12 82 ASN A N 1
ATOM 609 C CA . ASN A 1 82 ? -14.319 -4.331 9.300 1.00 89.12 82 ASN A CA 1
ATOM 610 C C . ASN A 1 82 ? -12.798 -4.550 9.408 1.00 89.12 82 ASN A C 1
ATOM 612 O O . ASN A 1 82 ? -12.245 -4.487 10.518 1.00 89.12 82 ASN A O 1
ATOM 616 N N . PRO A 1 83 ? -12.107 -4.767 8.274 1.00 91.31 83 PRO A N 1
ATOM 617 C CA . PRO A 1 83 ? -10.658 -4.886 8.247 1.00 91.31 83 PRO A CA 1
ATOM 618 C C . PRO A 1 83 ? -10.014 -3.563 8.660 1.00 91.31 83 PRO A C 1
ATOM 620 O O . PRO A 1 83 ? -10.387 -2.490 8.185 1.00 91.31 83 PRO A O 1
ATOM 623 N N . LYS A 1 84 ? -9.031 -3.633 9.554 1.00 90.88 84 LYS A N 1
ATOM 624 C CA . LYS A 1 84 ? -8.261 -2.473 10.002 1.00 90.88 84 LYS A CA 1
ATOM 625 C C . LYS A 1 84 ? -6.768 -2.792 10.093 1.00 90.88 84 LYS A C 1
ATOM 627 O O . LYS A 1 84 ? -6.408 -3.948 10.326 1.00 90.88 84 LYS A O 1
ATOM 632 N N . PRO A 1 85 ? -5.890 -1.786 9.969 1.00 91.00 85 PRO A N 1
ATOM 633 C CA . PRO A 1 85 ? -4.478 -1.982 10.254 1.00 91.00 85 PRO A CA 1
ATOM 634 C C . PRO A 1 85 ? -4.250 -2.292 11.749 1.00 91.00 85 PRO A C 1
ATOM 636 O O . PRO A 1 85 ? -4.960 -1.761 12.617 1.00 91.00 85 PRO A O 1
ATOM 639 N N . PRO A 1 86 ? -3.268 -3.149 12.084 1.00 89.94 86 PRO A N 1
ATOM 640 C CA . PRO A 1 86 ? -2.883 -3.400 13.467 1.00 89.94 86 PRO A CA 1
ATOM 641 C C . PRO A 1 86 ? -2.347 -2.116 14.117 1.00 89.94 86 PRO A C 1
ATOM 643 O O . PRO A 1 86 ? -1.823 -1.231 13.448 1.00 89.94 86 PRO A O 1
ATOM 646 N N . HIS A 1 87 ? -2.501 -2.007 15.439 1.00 89.94 87 HIS A N 1
ATOM 647 C CA . HIS A 1 87 ? -2.071 -0.858 16.256 1.00 89.94 87 HIS A CA 1
ATOM 648 C C . HIS A 1 87 ? -2.692 0.508 15.920 1.00 89.94 87 HIS A C 1
ATOM 650 O O . HIS A 1 87 ? -2.331 1.495 16.551 1.00 89.94 87 HIS A O 1
ATOM 656 N N . GLN A 1 88 ? -3.673 0.572 15.020 1.00 88.75 88 GLN A N 1
ATOM 657 C CA . GLN A 1 88 ? -4.401 1.803 14.716 1.00 88.75 88 GLN A CA 1
ATOM 658 C C . GLN A 1 88 ? -5.846 1.753 15.227 1.00 88.75 88 GLN A C 1
ATOM 660 O O . GLN A 1 88 ? -6.445 0.681 15.423 1.00 88.75 88 GLN A O 1
ATOM 665 N N . ALA A 1 89 ? -6.408 2.942 15.454 1.00 89.06 89 ALA A N 1
ATOM 666 C CA . ALA A 1 89 ? -7.837 3.107 15.682 1.00 89.06 89 ALA A CA 1
ATOM 667 C C . ALA A 1 89 ? -8.608 2.719 14.414 1.00 89.06 89 ALA A C 1
ATOM 669 O O . ALA A 1 89 ? -8.149 2.944 13.296 1.00 89.06 89 ALA A O 1
ATOM 670 N N . CYS A 1 90 ? -9.775 2.096 14.578 1.00 90.19 90 CYS A N 1
ATOM 671 C CA . CYS A 1 90 ? -10.594 1.746 13.423 1.00 90.19 90 CYS A CA 1
ATOM 672 C C . CYS A 1 90 ? -11.158 3.025 12.773 1.00 90.19 90 CYS A C 1
ATOM 674 O O . CYS A 1 90 ? -11.803 3.796 13.485 1.00 90.19 90 CYS A O 1
ATOM 676 N N . PRO A 1 91 ? -10.997 3.235 11.452 1.00 84.38 91 PRO A N 1
ATOM 677 C CA . PRO A 1 91 ? -11.529 4.422 10.778 1.00 84.38 91 PRO A CA 1
ATOM 678 C C . PRO A 1 91 ? -13.064 4.448 10.742 1.00 84.38 91 PRO A C 1
ATOM 680 O O . PRO A 1 91 ? -13.654 5.518 10.678 1.00 84.38 91 PRO A O 1
ATOM 683 N N . HIS A 1 92 ? -13.718 3.283 10.819 1.00 85.69 92 HIS A N 1
ATOM 684 C CA . HIS A 1 92 ? -15.179 3.183 10.780 1.00 85.69 92 HIS A CA 1
ATOM 685 C C . HIS A 1 92 ? -15.850 3.430 12.133 1.00 85.69 92 HIS A C 1
ATOM 687 O O . HIS A 1 92 ? -16.860 4.117 12.186 1.00 85.69 92 HIS A O 1
ATOM 693 N N . CYS A 1 93 ? -15.334 2.843 13.219 1.00 85.62 93 CYS A N 1
ATOM 694 C CA . CYS A 1 93 ? -15.966 2.942 14.543 1.00 85.62 93 CYS A CA 1
ATOM 695 C C . CYS A 1 93 ? -15.212 3.839 15.533 1.00 85.62 93 CYS A C 1
ATOM 697 O O . CYS A 1 93 ? -15.677 4.037 16.650 1.00 85.62 93 CYS A O 1
ATOM 699 N N . GLY A 1 94 ? -14.040 4.368 15.164 1.00 87.44 94 GLY A N 1
ATOM 700 C CA . GLY A 1 94 ? -13.256 5.277 16.010 1.00 87.44 94 GLY A CA 1
ATOM 701 C C . GLY A 1 94 ? -12.685 4.634 17.280 1.00 87.44 94 GLY A C 1
ATOM 702 O O . GLY A 1 94 ? -12.158 5.333 18.148 1.00 87.44 94 GLY A O 1
ATOM 703 N N . MET A 1 95 ? -12.790 3.305 17.398 1.00 87.62 95 MET A N 1
ATOM 704 C CA . MET A 1 95 ? -12.489 2.554 18.614 1.00 87.62 95 MET A CA 1
ATOM 705 C C . MET A 1 95 ? -11.064 1.979 18.592 1.00 87.62 95 MET A C 1
ATOM 707 O O . MET A 1 95 ? -10.634 1.358 17.610 1.00 87.62 95 MET A O 1
ATOM 711 N N . PHE A 1 96 ? -10.342 2.127 19.706 1.00 89.88 96 PHE A N 1
ATOM 712 C CA . PHE A 1 96 ? -9.020 1.544 19.945 1.00 89.88 96 PHE A CA 1
ATOM 713 C C . PHE A 1 96 ? -8.936 0.992 21.372 1.00 89.88 96 PHE A C 1
ATOM 715 O O . PHE A 1 96 ? -9.163 1.715 22.335 1.00 89.88 96 PHE A O 1
ATOM 722 N N . ARG A 1 97 ? -8.611 -0.302 21.516 1.00 83.06 97 ARG A N 1
ATOM 723 C CA . ARG A 1 97 ? -8.468 -0.983 22.823 1.00 83.06 97 ARG A CA 1
ATOM 724 C C . ARG A 1 97 ? -9.657 -0.753 23.780 1.00 83.06 97 ARG A C 1
ATOM 726 O O . ARG A 1 97 ? -9.467 -0.513 24.965 1.00 83.06 97 ARG A O 1
ATOM 733 N N . GLY A 1 98 ? -10.881 -0.791 23.246 1.00 83.06 98 GLY A N 1
ATOM 734 C CA . GLY A 1 98 ? -12.111 -0.607 24.028 1.00 83.06 98 GLY A CA 1
ATOM 735 C C . GLY A 1 98 ? -12.423 0.841 24.424 1.00 83.06 98 GLY A C 1
ATOM 736 O O . GLY A 1 98 ? -13.369 1.063 25.167 1.00 83.06 98 GLY A O 1
ATOM 737 N N . ARG A 1 99 ? -11.659 1.825 23.934 1.00 84.94 99 ARG A N 1
ATOM 738 C CA . ARG A 1 99 ? -11.915 3.254 24.148 1.00 84.94 99 ARG A CA 1
ATOM 739 C C . ARG A 1 99 ? -12.220 3.943 22.826 1.00 84.94 99 ARG A C 1
ATOM 741 O O . ARG A 1 99 ? -11.587 3.643 21.808 1.00 84.94 99 ARG A O 1
ATOM 748 N N . GLN A 1 100 ? -13.163 4.878 22.849 1.00 84.88 100 GLN A N 1
ATOM 749 C CA . GLN A 1 100 ? -13.460 5.713 21.693 1.00 84.88 100 GLN A CA 1
ATOM 750 C C . GLN A 1 100 ? -12.437 6.845 21.648 1.00 84.88 100 GLN A C 1
ATOM 752 O O . GLN A 1 100 ? -12.405 7.694 22.533 1.00 84.88 100 GLN A O 1
ATOM 757 N N . VAL A 1 101 ? -11.551 6.806 20.653 1.00 84.88 101 VAL A N 1
ATOM 758 C CA . VAL A 1 101 ? -10.461 7.784 20.500 1.00 84.88 101 VAL A CA 1
ATOM 759 C C . VAL A 1 101 ? -10.841 8.853 19.485 1.00 84.88 101 VAL A C 1
ATOM 761 O O . VAL A 1 101 ? -10.494 10.017 19.652 1.00 84.88 101 VAL A O 1
ATOM 764 N N . ILE A 1 102 ? -11.579 8.466 18.444 1.00 82.38 102 ILE A N 1
ATOM 765 C CA . ILE A 1 102 ? -12.056 9.389 17.420 1.00 82.38 102 ILE A CA 1
ATOM 766 C C . ILE A 1 102 ? -13.534 9.678 17.710 1.00 82.38 102 ILE A C 1
ATOM 768 O O . ILE A 1 102 ? -14.361 8.773 17.547 1.00 82.38 102 ILE A O 1
ATOM 772 N N . PRO A 1 103 ? -13.893 10.903 18.138 1.00 76.00 103 PRO A N 1
ATOM 773 C CA . PRO A 1 103 ? -15.285 11.316 18.189 1.00 76.00 103 PRO A CA 1
ATOM 774 C C . PRO A 1 103 ? -15.772 11.486 16.749 1.00 76.00 103 PRO A C 1
ATOM 776 O O . PRO A 1 103 ? -15.478 12.481 16.086 1.00 76.00 103 PRO A O 1
ATOM 779 N N . ILE A 1 104 ? -16.486 10.487 16.235 1.00 71.94 104 ILE A N 1
ATOM 780 C CA . ILE A 1 104 ? -17.089 10.570 14.907 1.00 71.94 104 ILE A CA 1
ATOM 781 C C . ILE A 1 104 ? -18.280 11.519 15.031 1.00 71.94 104 ILE A C 1
ATOM 783 O O . ILE A 1 104 ? -19.348 11.132 15.499 1.00 71.94 104 ILE A O 1
ATOM 787 N N . LYS A 1 105 ? -18.094 12.788 14.659 1.00 63.12 105 LYS A N 1
ATOM 788 C CA . LYS A 1 105 ? -19.231 13.686 14.449 1.00 63.12 105 LYS A CA 1
ATOM 789 C C . LYS A 1 105 ? -19.945 13.207 13.191 1.00 63.12 105 LYS A C 1
ATOM 791 O O . LYS A 1 105 ? -19.324 13.105 12.134 1.00 63.12 105 LYS A O 1
ATOM 796 N N . ALA A 1 106 ? -21.225 12.877 13.316 1.00 57.53 106 ALA A N 1
ATOM 797 C CA . ALA A 1 106 ? -22.070 12.512 12.191 1.00 57.53 106 ALA A CA 1
ATOM 798 C C . ALA A 1 106 ? -22.309 13.749 11.315 1.00 57.53 106 ALA A C 1
ATOM 800 O O . ALA A 1 106 ? -23.316 14.435 11.432 1.00 57.53 106 ALA A O 1
ATOM 801 N N . THR A 1 107 ? -21.362 14.057 10.441 1.00 47.44 107 THR A N 1
ATOM 802 C CA . THR A 1 107 ? -21.554 15.031 9.373 1.00 47.44 107 THR A CA 1
ATOM 803 C C . THR A 1 107 ? -21.255 14.325 8.071 1.00 47.44 107 THR A C 1
ATOM 805 O O . THR A 1 107 ? -20.136 14.357 7.568 1.00 47.44 107 THR A O 1
ATOM 808 N N . ARG A 1 108 ? -22.274 13.633 7.559 1.00 47.66 108 ARG A N 1
ATOM 809 C CA . ARG A 1 108 ? -22.795 13.800 6.196 1.00 47.66 108 ARG A CA 1
ATOM 810 C C . ARG A 1 108 ? -23.777 12.677 5.902 1.00 47.66 108 ARG A C 1
ATOM 812 O O . ARG A 1 108 ? -23.389 11.537 5.685 1.00 47.66 108 ARG A O 1
ATOM 819 N N . THR A 1 109 ? -25.045 13.056 5.895 1.00 47.91 109 THR A N 1
ATOM 820 C CA . THR A 1 109 ? -26.143 12.360 5.234 1.00 47.91 109 THR A CA 1
ATOM 821 C C . THR A 1 109 ? -25.793 12.180 3.752 1.00 47.91 109 THR A C 1
ATOM 823 O O . THR A 1 109 ? -25.614 13.192 3.068 1.00 47.91 109 THR A O 1
ATOM 826 N N . PRO A 1 110 ? -25.646 10.955 3.224 1.00 64.19 110 PRO A N 1
ATOM 827 C CA . PRO A 1 110 ? -25.853 10.730 1.803 1.00 64.19 110 PRO A CA 1
ATOM 828 C C . PRO A 1 110 ? -27.368 10.685 1.544 1.00 64.19 110 PRO A C 1
ATOM 830 O O . PRO A 1 110 ? -28.090 9.995 2.265 1.00 64.19 110 PRO A O 1
ATOM 833 N N . ALA A 1 111 ? -27.817 11.503 0.591 1.00 51.69 111 ALA A N 1
ATOM 834 C CA . ALA A 1 111 ? -29.189 11.544 0.084 1.00 51.69 111 ALA A CA 1
ATOM 835 C C . ALA A 1 111 ? -29.566 10.254 -0.657 1.00 51.69 111 ALA A C 1
ATOM 837 O O . ALA A 1 111 ? -28.638 9.606 -1.200 1.00 51.69 111 ALA A O 1
#